Protein AF-A0AAU3HPQ0-F1 (afdb_monomer_lite)

Secondary structure (DSSP, 8-state):
---------HHHHTGGGTTEEEBTTSPTTSTTB-SS--EE-----TT---SS-------------

Radius of gyration: 14.34 Å; chains: 1; bounding box: 42×25×38 Å

Structure (mmCIF, N/CA/C/O backbone):
data_AF-A0AAU3HPQ0-F1
#
_entry.id   AF-A0AAU3HPQ0-F1
#
loop_
_atom_site.group_PDB
_atom_site.id
_atom_site.type_symbol
_atom_site.label_atom_id
_atom_site.label_alt_id
_atom_site.label_comp_id
_atom_site.label_asym_id
_atom_site.label_entity_id
_atom_site.label_seq_id
_atom_site.pdbx_PDB_ins_code
_atom_site.Cartn_x
_atom_site.Cartn_y
_atom_site.Cartn_z
_atom_site.occupancy
_atom_site.B_iso_or_equiv
_atom_site.auth_seq_id
_atom_site.auth_comp_id
_atom_site.auth_asym_id
_atom_site.auth_atom_id
_atom_site.pdbx_PDB_model_num
ATOM 1 N N . MET A 1 1 ? -24.800 -5.289 6.533 1.00 45.78 1 MET A N 1
ATOM 2 C CA . MET A 1 1 ? -23.384 -5.512 6.200 1.00 45.78 1 MET A CA 1
ATOM 3 C C . MET A 1 1 ? -23.120 -4.735 4.936 1.00 45.78 1 MET A C 1
ATOM 5 O O . MET A 1 1 ? -23.654 -5.102 3.901 1.00 45.78 1 MET A O 1
ATOM 9 N N . ASP A 1 2 ? -22.440 -3.601 5.058 1.00 65.44 2 ASP A N 1
ATOM 10 C CA . ASP A 1 2 ? -22.009 -2.815 3.905 1.00 65.44 2 ASP A CA 1
ATOM 11 C C . ASP A 1 2 ? -20.779 -3.508 3.324 1.00 65.44 2 ASP A C 1
ATOM 13 O O . ASP A 1 2 ? -19.674 -3.368 3.851 1.00 65.44 2 ASP A O 1
ATOM 17 N N . ASP A 1 3 ? -20.996 -4.322 2.293 1.00 69.88 3 ASP A N 1
ATOM 18 C CA . ASP A 1 3 ? -19.945 -5.087 1.623 1.00 69.88 3 ASP A CA 1
ATOM 19 C C . ASP A 1 3 ? -19.170 -4.153 0.682 1.00 69.88 3 ASP A C 1
ATOM 21 O O . ASP A 1 3 ? -19.335 -4.129 -0.540 1.00 69.88 3 ASP A O 1
ATOM 25 N N . ARG A 1 4 ? -18.398 -3.252 1.295 1.00 83.25 4 ARG A N 1
ATOM 26 C CA . ARG A 1 4 ? -17.624 -2.235 0.586 1.00 83.25 4 ARG A CA 1
ATOM 27 C C . ARG A 1 4 ? -16.399 -2.911 -0.013 1.00 83.25 4 ARG A C 1
ATOM 29 O O . ARG A 1 4 ? -15.527 -3.372 0.712 1.00 83.25 4 ARG A O 1
ATOM 36 N N . VAL A 1 5 ? -16.328 -2.944 -1.338 1.00 89.25 5 VAL A N 1
ATOM 37 C CA . VAL A 1 5 ? -15.174 -3.459 -2.081 1.00 89.25 5 VAL A CA 1
ATOM 38 C C . VAL A 1 5 ? -14.411 -2.286 -2.682 1.00 89.25 5 VAL A C 1
ATOM 40 O O . VAL A 1 5 ? -14.994 -1.439 -3.357 1.00 89.25 5 VAL A O 1
ATOM 43 N N . TYR A 1 6 ? -13.099 -2.244 -2.450 1.00 91.00 6 TYR A N 1
ATOM 44 C CA . TYR A 1 6 ? -12.196 -1.316 -3.125 1.00 91.00 6 TYR A CA 1
ATOM 45 C C . TYR A 1 6 ? -11.410 -2.041 -4.213 1.00 91.00 6 TYR A C 1
ATOM 47 O O . TYR A 1 6 ? -10.825 -3.095 -3.969 1.00 91.00 6 TYR A O 1
ATOM 55 N N . VAL A 1 7 ? -11.369 -1.448 -5.405 1.00 93.12 7 VAL A N 1
ATOM 56 C CA . VAL A 1 7 ? -10.562 -1.909 -6.537 1.00 93.12 7 VAL A CA 1
ATOM 57 C C . VAL A 1 7 ? -9.707 -0.740 -7.003 1.00 93.12 7 VAL A C 1
ATOM 59 O O . VAL A 1 7 ? -10.200 0.379 -7.133 1.00 93.12 7 VAL A O 1
ATOM 62 N N . GLY A 1 8 ? -8.430 -1.006 -7.254 1.00 91.56 8 GLY A N 1
ATOM 63 C CA . GLY A 1 8 ? -7.455 0.011 -7.620 1.00 91.56 8 GLY A CA 1
ATOM 64 C C . GLY A 1 8 ? -6.203 -0.593 -8.246 1.00 91.56 8 GLY A C 1
ATOM 65 O O . GLY A 1 8 ? -6.159 -1.786 -8.563 1.00 91.56 8 GLY A O 1
ATOM 66 N N . ASN A 1 9 ? -5.185 0.239 -8.444 1.00 93.06 9 ASN A N 1
ATOM 67 C CA . ASN A 1 9 ? -3.899 -0.171 -8.986 1.00 93.06 9 ASN A CA 1
ATOM 68 C C . ASN A 1 9 ? -2.827 -0.009 -7.910 1.00 93.06 9 ASN A C 1
ATOM 70 O O . ASN A 1 9 ? -2.482 1.104 -7.535 1.00 93.06 9 ASN A O 1
ATOM 74 N N . ALA A 1 10 ? -2.233 -1.120 -7.484 1.00 90.38 10 ALA A N 1
ATOM 75 C CA . ALA A 1 10 ? -1.225 -1.146 -6.429 1.00 90.38 10 ALA A CA 1
ATOM 76 C C . ALA A 1 10 ? -0.032 -0.194 -6.655 1.00 90.38 10 ALA A C 1
ATOM 78 O O . ALA A 1 10 ? 0.476 0.393 -5.701 1.00 90.38 10 ALA A O 1
ATOM 79 N N . ALA A 1 11 ? 0.411 -0.013 -7.903 1.00 88.69 11 ALA A N 1
ATOM 80 C CA . ALA A 1 11 ? 1.511 0.898 -8.210 1.00 88.69 11 ALA A CA 1
ATOM 81 C C . ALA A 1 11 ? 1.095 2.371 -8.072 1.00 88.69 11 ALA A C 1
ATOM 83 O O . ALA A 1 11 ? 1.899 3.186 -7.630 1.00 88.69 11 ALA A O 1
ATOM 84 N N . VAL A 1 12 ? -0.152 2.707 -8.412 1.00 91.44 12 VAL A N 1
ATOM 85 C CA . VAL A 1 12 ? -0.702 4.063 -8.264 1.00 91.44 12 VAL A CA 1
ATOM 86 C C . VAL A 1 12 ? -1.062 4.342 -6.804 1.00 91.44 12 VAL A C 1
ATOM 88 O O . VAL A 1 12 ? -0.615 5.332 -6.233 1.00 91.44 12 VAL A O 1
ATOM 91 N N . ASP A 1 13 ? -1.815 3.442 -6.180 1.00 90.62 13 ASP A N 1
ATOM 92 C CA . ASP A 1 13 ? -2.380 3.620 -4.841 1.00 90.62 13 ASP A CA 1
ATOM 93 C C . ASP A 1 13 ? -1.326 3.523 -3.737 1.00 90.62 13 ASP A C 1
ATOM 95 O O . ASP A 1 13 ? -1.483 4.118 -2.673 1.00 90.62 13 ASP A O 1
ATOM 99 N N . GLY A 1 14 ? -0.256 2.760 -3.976 1.00 87.81 14 GLY A N 1
ATOM 100 C CA . GLY A 1 14 ? 0.864 2.635 -3.053 1.00 87.81 14 GLY A CA 1
ATOM 101 C C . GLY A 1 14 ? 1.888 3.760 -3.189 1.00 87.81 14 GLY A C 1
ATOM 102 O O . GLY A 1 14 ? 2.668 3.967 -2.262 1.00 87.81 14 GLY A O 1
ATOM 103 N N . ALA A 1 15 ? 1.913 4.508 -4.299 1.00 86.56 15 ALA A N 1
ATOM 104 C CA . ALA A 1 15 ? 2.949 5.516 -4.551 1.00 86.56 15 ALA A CA 1
ATOM 105 C C . ALA A 1 15 ? 2.985 6.616 -3.478 1.00 86.56 15 ALA A C 1
ATOM 107 O O . ALA A 1 15 ? 4.062 7.084 -3.109 1.00 86.56 15 ALA A O 1
ATOM 108 N N . THR A 1 16 ? 1.822 6.995 -2.942 1.00 85.75 16 THR A N 1
ATOM 109 C CA . THR A 1 16 ? 1.698 8.010 -1.884 1.00 85.75 16 THR A CA 1
ATOM 110 C C . THR A 1 16 ? 2.115 7.502 -0.508 1.00 85.75 16 THR A C 1
ATOM 112 O O . THR A 1 16 ? 2.492 8.296 0.347 1.00 85.75 16 THR A O 1
ATOM 115 N N . ASP A 1 17 ? 2.090 6.185 -0.306 1.00 86.75 17 ASP A N 1
ATOM 116 C CA . ASP A 1 17 ? 2.301 5.530 0.985 1.00 86.75 17 ASP A CA 1
ATOM 117 C C . ASP A 1 17 ? 3.538 4.622 0.965 1.00 86.75 17 ASP A C 1
ATOM 119 O O . ASP A 1 17 ? 3.573 3.594 1.631 1.00 86.75 17 ASP A O 1
ATOM 123 N N . ALA A 1 18 ? 4.567 4.959 0.178 1.00 85.88 18 ALA A N 1
ATOM 124 C CA . ALA A 1 18 ? 5.808 4.176 0.069 1.00 85.88 18 ALA A CA 1
ATOM 125 C C . ALA A 1 18 ? 5.579 2.672 -0.229 1.00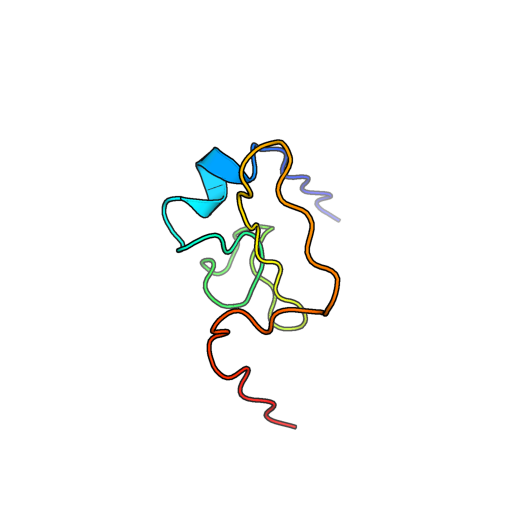 85.88 18 ALA A C 1
ATOM 127 O O . ALA A 1 18 ? 6.296 1.797 0.266 1.00 85.88 18 ALA A O 1
ATOM 128 N N . GLY A 1 19 ? 4.559 2.382 -1.035 1.00 87.44 19 GLY A N 1
ATOM 129 C CA . GLY A 1 19 ? 4.139 1.047 -1.452 1.00 87.44 19 GLY A CA 1
ATOM 130 C C . GLY A 1 19 ? 3.082 0.397 -0.558 1.00 87.44 19 GLY A C 1
ATOM 131 O O . GLY A 1 19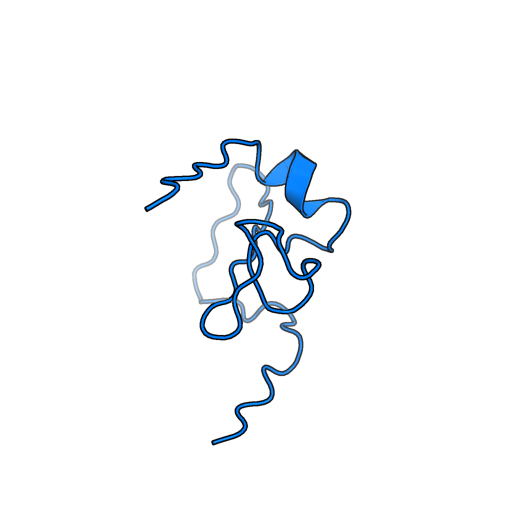 ? 2.623 -0.690 -0.892 1.00 87.44 19 GLY A O 1
ATOM 132 N N . TRP A 1 20 ? 2.672 0.994 0.562 1.00 90.94 20 TRP A N 1
ATOM 133 C CA . TRP A 1 20 ? 1.692 0.377 1.460 1.00 90.94 20 TRP A CA 1
ATOM 134 C C . TRP A 1 20 ? 0.246 0.574 0.975 1.00 90.94 20 TRP A C 1
ATOM 136 O O . TRP A 1 20 ? -0.187 1.686 0.684 1.00 90.94 20 TRP A O 1
ATOM 146 N N . LEU A 1 21 ? -0.527 -0.512 0.909 1.00 92.62 21 LEU A N 1
ATOM 147 C CA . LEU A 1 21 ? -1.888 -0.524 0.350 1.00 92.62 21 LEU A CA 1
ATOM 148 C C . LEU A 1 21 ? -2.981 -0.688 1.405 1.00 92.62 21 LEU A C 1
ATOM 150 O O . LEU A 1 21 ? -4.049 -0.090 1.286 1.00 92.62 21 LEU A O 1
ATOM 154 N N . LEU A 1 22 ? -2.701 -1.495 2.423 1.00 92.94 22 LEU A N 1
ATOM 155 C CA . LEU A 1 22 ? -3.615 -1.880 3.493 1.00 92.94 22 LEU A CA 1
ATOM 156 C C . LEU A 1 22 ? -2.852 -1.797 4.811 1.00 92.94 22 LEU A C 1
ATOM 158 O O . LEU A 1 22 ? -1.699 -2.232 4.847 1.00 92.94 22 LEU A O 1
ATOM 162 N N . GLY A 1 23 ? -3.473 -1.264 5.860 1.00 92.62 23 GLY A N 1
ATOM 163 C CA . GLY A 1 23 ? -2.887 -1.260 7.201 1.00 92.62 23 GLY A CA 1
ATOM 164 C C . GLY A 1 23 ? -3.371 -0.119 8.087 1.00 92.62 23 GLY A C 1
ATOM 165 O O . GLY A 1 23 ? -4.269 0.644 7.716 1.00 92.62 23 GLY A O 1
ATOM 166 N N . HIS A 1 24 ? -2.752 0.012 9.263 1.00 91.25 24 HIS A N 1
ATOM 167 C CA . HIS A 1 24 ? -3.216 0.927 10.316 1.00 91.25 24 HIS A CA 1
ATOM 168 C C . HIS A 1 24 ? -3.095 2.405 9.921 1.00 91.25 24 HIS A C 1
ATOM 170 O O . HIS A 1 24 ? -3.777 3.265 10.470 1.00 91.25 24 HIS A O 1
ATOM 176 N N . PHE A 1 25 ? -2.210 2.697 8.967 1.00 88.44 25 PHE A N 1
ATOM 177 C CA . PHE A 1 25 ? -1.888 4.040 8.496 1.00 88.44 25 PHE A CA 1
ATOM 178 C C . PHE A 1 25 ? -2.996 4.667 7.639 1.00 88.44 25 PHE A C 1
ATOM 180 O O . PHE A 1 25 ? -2.997 5.883 7.449 1.00 88.44 25 PHE A O 1
ATOM 187 N N . LYS A 1 26 ? -3.939 3.874 7.108 1.00 91.56 26 LYS A N 1
ATOM 188 C CA . LYS A 1 26 ? -5.094 4.434 6.394 1.00 91.56 26 LYS A CA 1
ATOM 189 C C . LYS A 1 26 ? -6.046 5.122 7.385 1.00 91.56 26 LYS A C 1
ATOM 191 O O . LYS A 1 26 ? -6.141 4.683 8.528 1.00 91.56 26 LYS A O 1
ATOM 196 N N . PRO A 1 27 ? -6.775 6.178 6.988 1.00 91.12 27 PRO A N 1
ATOM 197 C CA . PRO A 1 27 ? -7.729 6.840 7.874 1.00 91.12 27 PRO A CA 1
ATOM 198 C C . PRO A 1 27 ? -8.858 5.905 8.322 1.00 91.12 27 PRO A C 1
ATOM 200 O O . PRO A 1 27 ? -9.334 5.077 7.545 1.00 91.12 27 PRO A O 1
ATOM 203 N N . ALA A 1 28 ? -9.342 6.085 9.552 1.00 89.25 28 ALA A N 1
ATOM 204 C CA . ALA A 1 28 ? -10.514 5.364 10.039 1.00 89.25 28 ALA A CA 1
ATOM 205 C C . ALA A 1 28 ? -11.721 5.602 9.110 1.00 89.25 28 ALA A C 1
ATOM 207 O O . ALA A 1 28 ? -12.042 6.739 8.765 1.00 89.25 28 ALA A O 1
ATOM 208 N N . GLY A 1 29 ? -12.383 4.519 8.701 1.00 88.94 29 GLY A N 1
ATOM 209 C CA . GLY A 1 29 ? -13.509 4.55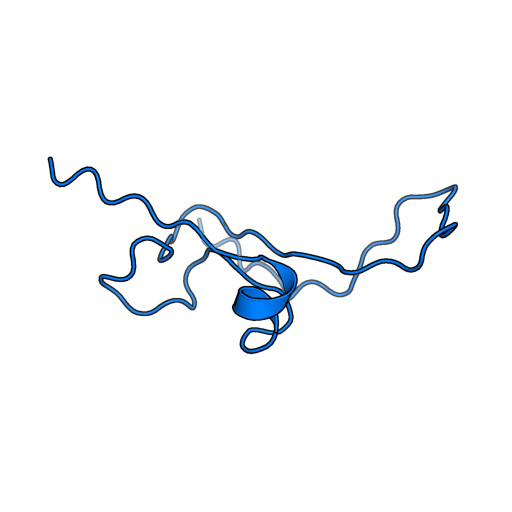3 7.763 1.00 88.94 29 GLY A CA 1
ATOM 210 C C . GLY A 1 29 ? -13.141 4.267 6.303 1.00 88.94 29 GLY A C 1
ATOM 211 O O . GLY A 1 29 ? -14.044 3.900 5.541 1.00 88.94 29 GLY A O 1
ATOM 212 N N . ASP A 1 30 ? -11.853 4.351 5.931 1.00 91.31 30 ASP A N 1
ATOM 213 C CA . ASP A 1 30 ? -11.347 3.746 4.691 1.00 91.31 30 ASP A CA 1
ATOM 214 C C . ASP A 1 30 ? -11.445 2.222 4.833 1.00 91.31 30 ASP A C 1
ATOM 216 O O . ASP A 1 30 ? -11.064 1.646 5.852 1.00 91.31 30 ASP A O 1
ATOM 220 N N . VAL A 1 31 ? -11.962 1.555 3.806 1.00 92.62 31 VAL A N 1
ATOM 221 C CA . VAL A 1 31 ? -12.067 0.090 3.775 1.00 92.62 31 VAL A CA 1
ATOM 222 C C . VAL A 1 31 ? -10.697 -0.598 3.815 1.00 92.62 31 VAL A C 1
ATOM 224 O O . VAL A 1 31 ? -10.598 -1.768 4.168 1.00 92.62 31 VAL A O 1
ATOM 227 N N . ARG A 1 32 ? -9.627 0.136 3.496 1.00 92.88 32 ARG A N 1
ATOM 228 C CA . ARG A 1 32 ? -8.239 -0.326 3.583 1.00 92.88 32 ARG A CA 1
ATOM 229 C C . ARG A 1 32 ? -7.585 -0.080 4.950 1.00 92.88 32 ARG A C 1
ATOM 231 O O . ARG A 1 32 ? -6.398 -0.367 5.122 1.00 92.88 32 ARG A O 1
ATOM 238 N N . HIS A 1 33 ? -8.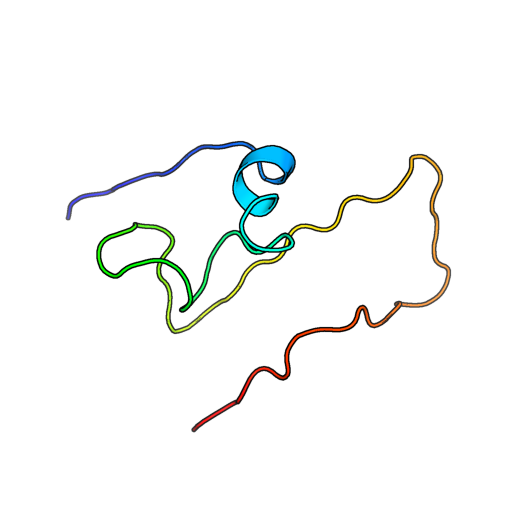315 0.473 5.916 1.00 93.25 33 HIS A N 1
ATOM 239 C CA . HIS A 1 33 ? -7.840 0.555 7.291 1.00 93.25 33 HIS A CA 1
ATOM 240 C C . HIS A 1 33 ? -7.928 -0.822 7.952 1.00 93.25 33 HIS A C 1
ATOM 242 O O . HIS A 1 33 ? -9.004 -1.411 8.026 1.00 93.25 33 HIS A O 1
ATOM 248 N N . SER A 1 34 ? -6.798 -1.324 8.448 1.00 91.19 34 SER A N 1
ATOM 249 C CA . SER A 1 34 ? -6.741 -2.574 9.209 1.00 91.19 34 SER A CA 1
ATOM 250 C C . SER A 1 34 ? -5.709 -2.477 10.325 1.00 91.19 34 SER A C 1
ATOM 252 O O . SER A 1 34 ? -4.587 -2.039 10.092 1.00 91.19 34 SER A O 1
ATOM 254 N N . ALA A 1 35 ? -6.087 -2.898 11.531 1.00 92.19 35 ALA A N 1
ATOM 255 C CA . ALA A 1 35 ? -5.171 -3.023 12.665 1.00 92.19 35 ALA A CA 1
ATOM 256 C C . ALA A 1 35 ? -4.486 -4.401 12.721 1.00 92.19 35 ALA A C 1
ATOM 258 O O . ALA A 1 35 ? -3.541 -4.585 13.480 1.00 92.19 35 ALA A O 1
ATOM 259 N N . GLU A 1 36 ? -4.968 -5.367 11.937 1.00 92.06 36 GLU A N 1
ATOM 260 C CA . GLU A 1 36 ? -4.549 -6.769 12.030 1.00 92.06 36 GLU A CA 1
ATOM 261 C C . GLU A 1 36 ? -3.523 -7.147 10.963 1.00 92.06 36 GLU A C 1
ATOM 263 O O . GLU A 1 36 ? -2.648 -7.978 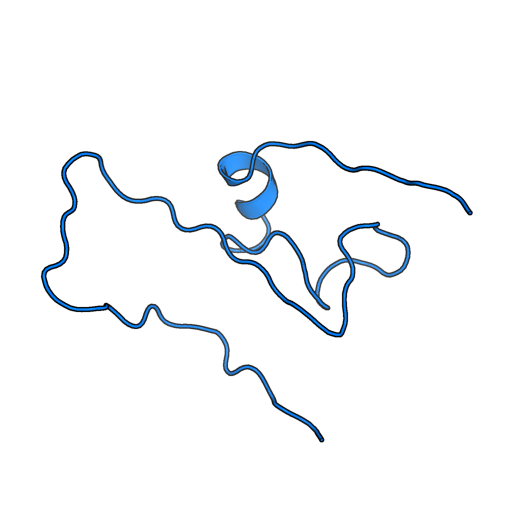11.199 1.00 92.06 36 GLU A O 1
ATOM 268 N N . VAL A 1 37 ? -3.635 -6.554 9.773 1.00 90.81 37 VAL A N 1
ATOM 269 C CA . VAL A 1 37 ? -2.808 -6.915 8.625 1.00 90.81 37 VAL A CA 1
ATOM 270 C C . VAL A 1 37 ? -2.370 -5.683 7.855 1.00 90.81 37 VAL A C 1
ATOM 272 O O . VAL A 1 37 ? -3.129 -4.734 7.657 1.00 90.81 37 VAL A O 1
ATOM 275 N N . GLU A 1 38 ? -1.138 -5.744 7.364 1.00 91.88 38 GLU A N 1
ATOM 276 C CA . GLU A 1 38 ? -0.572 -4.740 6.480 1.00 91.88 38 GLU A CA 1
ATOM 277 C C . GLU A 1 38 ? -0.087 -5.383 5.184 1.00 91.88 38 GLU A C 1
ATOM 279 O O . GLU A 1 38 ? 0.501 -6.466 5.193 1.00 91.88 38 GLU A O 1
ATOM 284 N N . VAL A 1 39 ? -0.314 -4.707 4.059 1.00 91.25 39 VAL A N 1
ATOM 285 C CA . VAL A 1 39 ? 0.095 -5.185 2.731 1.00 91.25 39 VAL A CA 1
ATOM 286 C C . VAL A 1 39 ? 0.923 -4.112 2.041 1.00 91.25 39 VAL A C 1
ATOM 288 O O . VAL A 1 39 ? 0.468 -2.976 1.887 1.00 91.25 39 VAL A O 1
ATOM 291 N N . LYS A 1 40 ? 2.124 -4.489 1.586 1.00 90.19 40 LYS A N 1
ATOM 292 C CA . LYS A 1 40 ? 3.021 -3.637 0.798 1.00 90.19 40 LYS A CA 1
ATOM 293 C C . LYS A 1 40 ? 3.189 -4.183 -0.615 1.00 90.19 40 LYS A C 1
ATOM 295 O O . LYS A 1 40 ? 3.384 -5.379 -0.804 1.00 90.19 40 LYS A O 1
ATOM 300 N N . TRP A 1 41 ? 3.192 -3.286 -1.588 1.00 89.19 41 TRP A N 1
ATOM 301 C CA . TRP A 1 41 ? 3.538 -3.544 -2.974 1.00 89.19 41 TRP A CA 1
ATOM 302 C C . TRP A 1 41 ? 4.977 -3.118 -3.265 1.00 89.19 41 TRP A C 1
ATOM 304 O O . TRP A 1 41 ? 5.375 -1.989 -2.974 1.00 89.19 41 TRP A O 1
ATOM 314 N N . GLY A 1 42 ? 5.760 -4.026 -3.845 1.00 84.81 42 GLY A N 1
ATOM 315 C CA . GLY A 1 42 ? 7.089 -3.743 -4.383 1.00 84.81 42 GLY A CA 1
ATOM 316 C C . GLY A 1 42 ? 7.054 -3.762 -5.909 1.00 84.81 42 GLY A C 1
ATOM 317 O O . GLY A 1 42 ? 6.463 -4.663 -6.498 1.00 84.81 42 GLY A O 1
ATOM 318 N N . VAL A 1 43 ? 7.688 -2.779 -6.550 1.00 83.94 43 VAL A N 1
ATOM 319 C CA . VAL A 1 43 ? 7.897 -2.775 -8.005 1.00 83.94 43 VAL A CA 1
ATOM 320 C C . VAL A 1 43 ? 9.307 -3.282 -8.288 1.00 83.94 43 VAL A C 1
ATOM 322 O O . VAL A 1 43 ? 10.276 -2.695 -7.814 1.00 83.94 43 VAL A O 1
ATOM 325 N N . HIS A 1 44 ? 9.403 -4.353 -9.072 1.00 82.44 44 HIS A N 1
ATOM 326 C CA . HIS A 1 44 ? 10.656 -5.003 -9.448 1.00 82.44 44 HIS A CA 1
ATOM 327 C C . HIS A 1 44 ? 10.869 -4.899 -10.966 1.00 82.44 44 HIS A C 1
ATOM 329 O O . HIS A 1 44 ? 9.923 -5.154 -11.721 1.00 82.44 44 HIS A O 1
ATOM 335 N N . PRO A 1 45 ? 12.066 -4.505 -11.445 1.00 85.06 45 PRO A N 1
ATOM 336 C CA . PRO A 1 45 ? 12.411 -4.553 -12.859 1.00 85.06 45 PRO A CA 1
ATOM 337 C C . PRO A 1 45 ? 12.159 -5.917 -13.505 1.00 85.06 45 PRO A C 1
ATOM 339 O O . PRO A 1 45 ? 12.368 -6.974 -12.912 1.00 85.06 45 PRO A O 1
ATOM 342 N N . ALA A 1 46 ? 11.762 -5.892 -14.777 1.00 87.50 46 ALA A N 1
ATOM 343 C CA . ALA A 1 46 ? 11.623 -7.109 -15.563 1.00 87.50 46 ALA A CA 1
ATOM 344 C C . ALA A 1 46 ? 12.971 -7.843 -15.665 1.00 87.50 46 ALA A C 1
ATOM 346 O O . ALA A 1 46 ? 14.001 -7.234 -15.952 1.00 87.50 46 ALA A O 1
ATOM 347 N N . GLY A 1 47 ? 12.955 -9.157 -15.439 1.00 86.00 47 GLY A N 1
ATOM 348 C CA . GLY A 1 47 ? 14.164 -9.984 -15.413 1.00 86.00 47 GLY A CA 1
ATOM 349 C C . GLY A 1 47 ? 14.913 -9.963 -14.079 1.00 86.00 47 GLY A C 1
ATOM 350 O O . GLY A 1 47 ? 15.884 -10.707 -13.936 1.00 86.00 47 GLY A O 1
ATOM 351 N N . GLU A 1 48 ? 14.466 -9.182 -13.086 1.00 85.06 48 GLU A N 1
ATOM 352 C CA . GLU A 1 48 ? 14.990 -9.304 -11.728 1.00 85.06 48 GLU A CA 1
ATOM 353 C C . GLU A 1 48 ? 14.695 -10.712 -11.195 1.00 85.06 48 GLU A C 1
ATOM 355 O O . GLU A 1 48 ? 13.552 -11.161 -11.138 1.00 85.06 48 GLU A O 1
ATOM 360 N N . THR A 1 49 ? 15.754 -11.426 -10.825 1.00 80.19 49 THR A N 1
ATOM 361 C CA . THR A 1 49 ? 15.676 -12.730 -10.168 1.00 80.19 49 THR A CA 1
ATOM 362 C C . THR A 1 49 ? 16.593 -12.692 -8.959 1.00 80.19 49 THR A C 1
ATOM 364 O O . THR A 1 49 ? 17.766 -12.341 -9.080 1.00 80.19 49 THR A O 1
ATOM 367 N N . ALA A 1 50 ? 16.077 -13.079 -7.797 1.00 73.50 50 ALA A N 1
ATOM 368 C CA . ALA A 1 50 ? 16.867 -13.197 -6.581 1.00 73.50 50 ALA A CA 1
ATOM 369 C C . ALA A 1 50 ? 16.957 -14.670 -6.166 1.00 73.50 50 ALA A C 1
ATOM 371 O O . ALA A 1 50 ? 15.948 -15.314 -5.895 1.00 73.50 50 ALA A O 1
ATOM 372 N N . SER A 1 51 ? 18.177 -15.206 -6.089 1.00 73.44 51 SER A N 1
ATOM 373 C CA . SER A 1 51 ? 18.451 -16.583 -5.644 1.00 73.44 51 SER A CA 1
ATOM 374 C C . SER A 1 51 ? 18.388 -16.759 -4.118 1.00 73.44 51 SER A C 1
ATOM 376 O O . SER A 1 51 ? 18.483 -17.876 -3.615 1.00 73.44 51 SER A O 1
ATOM 378 N N . ARG A 1 52 ? 18.196 -15.668 -3.366 1.00 68.69 52 ARG A N 1
ATOM 379 C CA . ARG A 1 52 ? 17.963 -15.659 -1.918 1.00 68.69 52 ARG A CA 1
ATOM 380 C C . ARG A 1 52 ? 16.934 -14.586 -1.577 1.00 68.69 52 ARG A C 1
ATOM 382 O O . ARG A 1 52 ? 16.963 -13.513 -2.170 1.00 68.69 52 ARG A O 1
ATOM 389 N N . HIS A 1 53 ? 16.065 -14.859 -0.602 1.00 64.25 53 HIS A N 1
ATOM 390 C CA . HIS A 1 53 ? 15.119 -13.867 -0.095 1.00 64.25 53 HIS A CA 1
ATOM 391 C C . HIS A 1 53 ? 15.866 -12.619 0.394 1.00 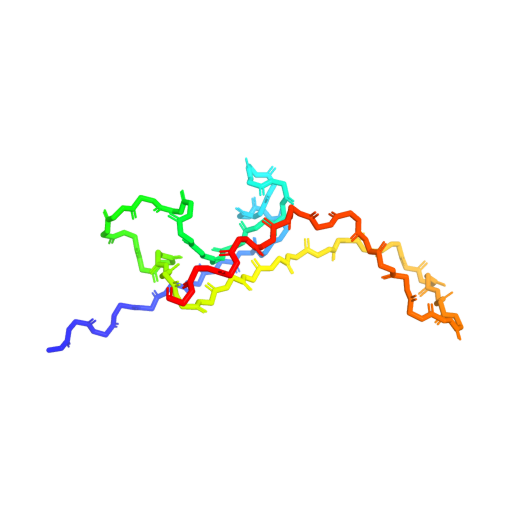64.25 53 HIS A C 1
ATOM 393 O O . HIS A 1 53 ? 16.696 -12.694 1.303 1.00 64.25 53 HIS A O 1
ATOM 399 N N . VAL A 1 54 ? 15.577 -11.478 -0.231 1.00 61.88 54 VAL A N 1
ATOM 400 C CA . VAL A 1 54 ? 16.031 -10.160 0.213 1.00 61.88 54 VAL A CA 1
ATOM 401 C C . VAL A 1 54 ? 15.037 -9.643 1.244 1.00 61.88 54 VAL A C 1
ATOM 403 O O . VAL A 1 54 ? 13.841 -9.542 0.976 1.00 61.88 54 VAL A O 1
ATOM 406 N N . VAL A 1 55 ? 15.537 -9.301 2.430 1.00 66.12 55 VAL A N 1
ATOM 407 C CA . VAL A 1 55 ? 14.755 -8.555 3.416 1.00 66.12 55 VAL A CA 1
ATOM 408 C C . VAL A 1 55 ? 14.822 -7.090 3.011 1.00 66.12 55 VAL A C 1
ATOM 410 O O . VAL A 1 55 ? 15.838 -6.425 3.204 1.00 66.12 55 VAL A O 1
ATOM 413 N N . LEU A 1 56 ? 13.751 -6.599 2.390 1.00 62.50 56 LEU A N 1
ATOM 414 C CA . LEU A 1 56 ? 13.592 -5.168 2.156 1.00 62.50 56 LEU A CA 1
ATOM 415 C C . LEU A 1 56 ? 13.477 -4.461 3.510 1.00 62.50 56 LEU A C 1
ATOM 417 O O . LEU A 1 56 ? 12.879 -5.036 4.419 1.00 62.50 56 LEU A O 1
ATOM 421 N N . PRO A 1 57 ? 13.979 -3.222 3.656 1.00 61.34 57 PRO A N 1
ATOM 422 C CA . PRO A 1 57 ? 13.735 -2.439 4.858 1.00 61.34 57 PRO A CA 1
ATOM 423 C C . PRO A 1 57 ? 12.221 -2.313 5.065 1.00 61.34 57 PRO A C 1
ATOM 425 O O . PRO A 1 57 ? 11.506 -1.621 4.335 1.00 61.34 57 PRO A O 1
ATOM 428 N N . THR A 1 58 ? 11.709 -3.074 6.025 1.00 61.88 58 THR A N 1
ATOM 429 C CA . THR A 1 58 ? 10.356 -2.949 6.549 1.00 61.88 58 THR A CA 1
ATOM 430 C C . THR A 1 58 ? 10.414 -1.929 7.673 1.00 61.88 58 THR A C 1
ATOM 432 O O . THR A 1 58 ? 11.394 -1.878 8.420 1.00 61.88 58 THR A O 1
ATOM 435 N N . LYS A 1 59 ? 9.366 -1.114 7.838 1.00 58.16 59 LYS A N 1
ATOM 436 C CA . LYS A 1 59 ? 9.189 -0.468 9.142 1.00 58.16 59 LYS A CA 1
ATOM 437 C C . LYS A 1 59 ? 9.143 -1.582 10.199 1.00 58.16 59 LYS A C 1
ATOM 439 O O . LYS A 1 59 ? 8.596 -2.645 9.895 1.00 58.16 59 LYS A O 1
ATOM 444 N N . PRO A 1 60 ? 9.743 -1.400 11.388 1.00 54.16 60 PRO A N 1
ATOM 445 C CA . PRO A 1 60 ? 9.571 -2.370 12.455 1.00 54.16 60 PRO A CA 1
ATOM 446 C C . PRO A 1 60 ? 8.071 -2.471 12.738 1.00 54.16 60 PRO A C 1
ATOM 448 O O . PRO A 1 60 ? 7.447 -1.493 13.144 1.00 54.16 60 PRO A O 1
ATOM 451 N N . ILE A 1 61 ? 7.492 -3.637 12.454 1.00 51.44 61 ILE A N 1
ATOM 452 C CA . ILE A 1 61 ? 6.134 -3.970 12.867 1.00 51.44 61 ILE A CA 1
ATOM 453 C C . ILE A 1 61 ? 6.226 -4.099 14.385 1.00 51.44 61 ILE A C 1
ATOM 455 O O . ILE A 1 61 ? 6.798 -5.060 14.900 1.00 51.44 61 ILE A O 1
ATOM 459 N N . GLY A 1 62 ? 5.773 -3.075 15.105 1.00 42.00 62 GLY A N 1
ATOM 460 C CA . GLY A 1 62 ? 5.642 -3.137 16.553 1.00 42.00 62 GLY A CA 1
ATOM 461 C C . GLY A 1 62 ? 4.567 -4.160 16.886 1.00 42.00 62 GLY A C 1
ATOM 462 O O . GLY A 1 62 ? 3.386 -3.839 16.848 1.00 42.00 62 GLY A O 1
ATOM 463 N N . PHE A 1 63 ? 4.972 -5.396 17.167 1.00 29.78 63 PHE A N 1
ATOM 464 C CA . PHE A 1 63 ? 4.087 -6.418 17.707 1.00 29.78 63 PHE A CA 1
ATOM 465 C C . PHE A 1 63 ? 3.821 -6.054 19.175 1.00 29.78 63 PHE A C 1
ATOM 467 O O . PHE A 1 63 ? 4.615 -6.380 20.055 1.00 29.78 63 PHE A O 1
ATOM 474 N N . ALA A 1 64 ? 2.761 -5.290 19.432 1.00 31.91 64 ALA A N 1
ATOM 475 C CA . ALA A 1 64 ? 2.205 -5.159 20.771 1.00 31.91 64 ALA A CA 1
ATOM 476 C C . ALA A 1 64 ? 1.176 -6.284 20.938 1.00 31.91 64 ALA A C 1
ATOM 478 O O . ALA A 1 64 ? 0.138 -6.263 20.279 1.00 31.91 64 ALA A O 1
ATOM 479 N N . VAL A 1 65 ? 1.523 -7.292 21.746 1.00 35.56 65 VAL A N 1
ATOM 480 C CA . VAL A 1 65 ? 0.541 -8.201 22.364 1.00 35.56 65 VAL A CA 1
ATOM 481 C C . VAL A 1 65 ? -0.211 -7.434 23.442 1.00 35.56 65 VAL A C 1
ATOM 483 O O . VAL A 1 65 ? 0.463 -6.662 24.163 1.00 35.56 65 VAL A O 1
#

Sequence (65 aa):
MDDRVYVGNAAVDGATDAGWLLGHFKPAGDVRHSAEVEVKWGVHPAGETASRHVVLPTKPIGFAV

Foldseek 3Di:
DPPDDDDDDQVVCCPVVVQKQAECPDDPPPPRYDPPDTDGDDDDDPPDDDPDDDDDDDDPPPPDD

pLDDT: mean 79.75, std 16.68, range [29.78, 93.25]